Protein AF-X1MHI1-F1 (afdb_monomer)

Mean predicted aligned error: 8.15 Å

Structure (mmCIF, N/CA/C/O backbone):
data_AF-X1MHI1-F1
#
_entry.id   AF-X1MHI1-F1
#
loop_
_atom_site.group_PDB
_atom_site.id
_atom_site.type_symbol
_atom_site.label_atom_id
_atom_site.label_alt_id
_atom_site.label_comp_id
_atom_site.label_asym_id
_atom_site.label_entity_id
_atom_site.label_seq_id
_atom_site.pdbx_PDB_ins_code
_atom_site.Cartn_x
_atom_site.Cartn_y
_atom_site.Cartn_z
_atom_site.occupancy
_atom_site.B_iso_or_equiv
_atom_site.auth_seq_id
_atom_site.auth_comp_id
_atom_site.auth_asym_id
_atom_site.auth_atom_id
_atom_site.pdbx_PDB_model_num
ATOM 1 N N . ASP A 1 1 ? 3.568 0.512 -19.939 1.00 51.25 1 ASP A N 1
ATOM 2 C CA . ASP A 1 1 ? 4.845 0.807 -20.635 1.00 51.25 1 ASP A CA 1
ATOM 3 C C . ASP A 1 1 ? 4.535 1.049 -22.105 1.00 51.25 1 ASP A C 1
ATOM 5 O O . ASP A 1 1 ? 3.943 0.179 -22.739 1.00 51.25 1 ASP A O 1
ATOM 9 N N . ILE A 1 2 ? 4.818 2.247 -22.617 1.00 48.84 2 ILE A N 1
ATOM 10 C CA . ILE A 1 2 ? 4.558 2.609 -24.019 1.00 48.84 2 ILE A CA 1
ATOM 11 C C . ILE A 1 2 ? 5.920 2.723 -24.709 1.00 48.84 2 ILE A C 1
ATOM 13 O O . ILE A 1 2 ? 6.574 3.759 -24.570 1.00 48.84 2 ILE A O 1
ATOM 17 N N . PRO A 1 3 ? 6.381 1.683 -25.426 1.00 55.00 3 PRO A N 1
ATOM 18 C CA . PRO A 1 3 ? 7.653 1.746 -26.124 1.00 55.00 3 PRO A CA 1
ATOM 19 C C . PRO A 1 3 ? 7.524 2.700 -27.311 1.00 55.00 3 PRO A C 1
ATOM 21 O O . PRO A 1 3 ? 6.814 2.419 -28.276 1.00 55.00 3 PRO A O 1
ATOM 24 N N . LEU A 1 4 ? 8.226 3.830 -27.253 1.00 58.94 4 LEU A N 1
ATOM 25 C CA . LEU A 1 4 ? 8.380 4.703 -28.413 1.00 58.94 4 LEU A CA 1
ATOM 26 C C . LEU A 1 4 ? 9.678 4.331 -29.112 1.00 58.94 4 LEU A C 1
ATOM 28 O O . LEU A 1 4 ? 10.741 4.464 -28.503 1.00 58.94 4 LEU A O 1
ATOM 32 N N . PHE A 1 5 ? 9.595 3.890 -30.369 1.00 64.38 5 PHE A N 1
ATOM 33 C CA . PHE A 1 5 ? 10.775 3.577 -31.162 1.00 64.38 5 PHE A CA 1
ATOM 34 C C . PHE A 1 5 ? 10.798 4.263 -32.524 1.00 64.38 5 PHE A C 1
ATOM 36 O O . PHE A 1 5 ? 9.762 4.509 -33.137 1.00 64.38 5 PHE A O 1
ATOM 43 N N . VAL A 1 6 ? 12.007 4.567 -32.996 1.00 61.59 6 VAL A N 1
ATOM 44 C CA . VAL A 1 6 ? 12.263 5.119 -34.333 1.00 61.59 6 VAL A CA 1
ATOM 45 C C . VAL A 1 6 ? 13.265 4.218 -35.046 1.00 61.59 6 VAL A C 1
ATOM 47 O O . VAL A 1 6 ? 14.303 3.872 -34.477 1.00 61.59 6 VAL A O 1
ATOM 50 N N . THR A 1 7 ? 12.951 3.847 -36.290 1.00 59.72 7 THR A N 1
ATOM 51 C CA . THR A 1 7 ? 13.825 3.064 -37.171 1.00 59.72 7 THR A CA 1
ATOM 52 C C . THR A 1 7 ? 13.998 3.782 -38.512 1.00 59.72 7 THR A C 1
ATOM 54 O O . THR A 1 7 ? 13.043 4.326 -39.061 1.00 59.72 7 THR A O 1
ATOM 57 N N . THR A 1 8 ? 15.230 3.845 -39.008 1.00 64.19 8 THR A N 1
ATOM 58 C CA . THR A 1 8 ? 15.628 4.402 -40.311 1.00 64.19 8 THR A CA 1
ATOM 59 C C . THR A 1 8 ? 16.837 3.618 -40.832 1.00 64.19 8 THR A C 1
ATOM 61 O O . THR A 1 8 ? 17.511 2.949 -40.048 1.00 64.19 8 THR A O 1
ATOM 64 N N . ASP A 1 9 ? 17.201 3.769 -42.109 1.00 62.16 9 ASP A N 1
ATOM 65 C CA . ASP A 1 9 ? 18.363 3.079 -42.711 1.00 62.16 9 ASP A CA 1
ATOM 66 C C . ASP A 1 9 ? 19.686 3.297 -41.950 1.00 62.16 9 ASP A C 1
ATOM 68 O O . ASP A 1 9 ? 20.602 2.479 -42.021 1.00 62.16 9 ASP A O 1
ATOM 72 N N . LYS A 1 10 ? 19.793 4.400 -41.195 1.00 64.06 10 LYS A N 1
ATOM 73 C CA . LYS A 1 10 ? 20.991 4.785 -40.427 1.00 64.06 10 LYS A CA 1
ATOM 74 C C . LYS A 1 10 ? 20.817 4.666 -38.911 1.00 64.06 10 LYS A C 1
ATOM 76 O O . LYS A 1 10 ? 21.787 4.815 -38.177 1.00 64.06 10 LYS A O 1
ATOM 81 N N . VAL A 1 11 ? 19.600 4.416 -38.432 1.00 66.06 11 VAL A N 1
ATOM 82 C CA . VAL A 1 11 ? 19.262 4.275 -37.008 1.00 66.06 11 VAL A CA 1
ATOM 83 C C . VAL A 1 11 ? 18.360 3.061 -36.883 1.00 66.06 11 VAL A C 1
ATOM 85 O O . VAL A 1 11 ? 17.164 3.152 -37.133 1.00 66.06 11 VAL A O 1
ATOM 88 N N . ARG A 1 12 ? 18.932 1.909 -36.533 1.00 70.44 12 ARG A N 1
ATOM 89 C CA . ARG A 1 12 ? 18.208 0.632 -36.575 1.00 70.44 12 ARG A CA 1
ATOM 90 C C . ARG A 1 12 ? 17.189 0.509 -35.440 1.00 70.44 12 ARG A C 1
ATOM 92 O O . ARG A 1 12 ? 16.075 0.053 -35.688 1.00 70.44 12 ARG A O 1
ATOM 99 N N . TYR A 1 13 ? 17.540 0.941 -34.225 1.00 71.31 13 TYR A N 1
ATOM 100 C CA . TYR A 1 13 ? 16.637 0.916 -33.070 1.00 71.31 13 TYR A CA 1
ATOM 101 C C . TYR A 1 13 ? 16.975 1.999 -32.044 1.00 71.31 13 TYR A C 1
ATOM 103 O O . TYR A 1 13 ? 18.032 1.968 -31.418 1.00 71.31 13 TYR A O 1
ATOM 111 N N . VAL A 1 14 ? 16.050 2.913 -31.780 1.00 76.81 14 VAL A N 1
ATOM 112 C CA . VAL A 1 14 ? 16.108 3.806 -30.614 1.00 76.81 14 VAL A CA 1
ATOM 113 C C . VAL A 1 14 ? 14.794 3.665 -29.889 1.00 76.81 14 VAL A C 1
ATOM 115 O O . VAL A 1 14 ? 13.767 3.830 -30.530 1.00 76.81 14 VAL A O 1
ATOM 118 N N . GLY A 1 15 ? 14.833 3.359 -28.594 1.00 79.31 15 GLY A N 1
ATOM 119 C CA . GLY A 1 15 ? 13.645 3.123 -27.785 1.00 79.31 15 GLY A CA 1
ATOM 120 C C . GLY A 1 15 ? 13.716 3.824 -26.435 1.00 79.31 15 GLY A C 1
ATOM 121 O O . GLY A 1 15 ? 14.791 3.886 -25.828 1.00 79.31 15 GLY A O 1
ATOM 122 N N . ILE A 1 16 ? 12.567 4.293 -25.953 1.00 83.75 16 ILE A N 1
ATOM 123 C CA . ILE A 1 16 ? 12.359 4.751 -24.576 1.00 83.75 16 ILE A CA 1
ATOM 124 C C . ILE A 1 16 ? 11.300 3.852 -23.923 1.00 83.75 16 ILE A C 1
ATOM 126 O O . ILE A 1 16 ? 10.244 3.637 -24.512 1.00 83.75 16 ILE A O 1
ATOM 130 N N . ALA A 1 17 ? 11.589 3.358 -22.717 1.00 83.25 17 ALA A N 1
ATOM 131 C CA . ALA A 1 17 ? 10.639 2.671 -21.840 1.00 83.25 17 ALA A CA 1
ATOM 132 C C .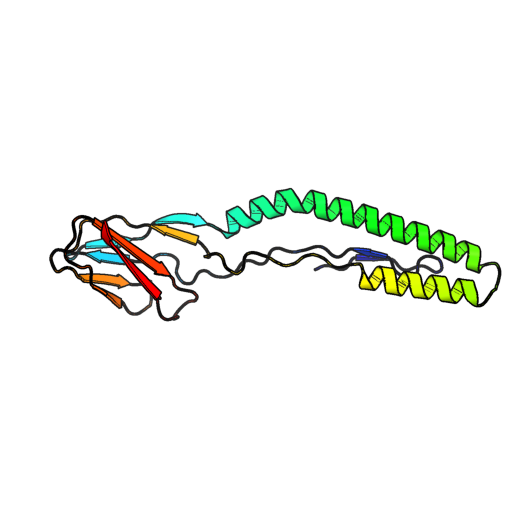 ALA A 1 17 ? 10.351 3.571 -20.634 1.00 83.25 17 ALA A C 1
ATOM 134 O O . ALA A 1 17 ? 11.287 4.126 -20.046 1.00 83.25 17 ALA A O 1
ATOM 135 N N . LEU A 1 18 ? 9.076 3.745 -20.286 1.00 88.12 18 LEU A N 1
ATOM 136 C CA . LEU A 1 18 ? 8.643 4.633 -19.207 1.00 88.12 18 LEU A CA 1
ATOM 137 C C . LEU A 1 18 ? 7.734 3.879 -18.234 1.00 88.12 18 LEU A C 1
ATOM 139 O O . LEU A 1 18 ? 6.809 3.182 -18.662 1.00 88.12 18 LEU A O 1
ATOM 143 N N . PRO A 1 19 ? 7.945 4.050 -16.917 1.00 87.69 19 PRO A N 1
ATOM 144 C CA . PRO A 1 19 ? 7.089 3.422 -15.929 1.00 87.69 19 PRO A CA 1
ATOM 145 C C . PRO A 1 19 ? 5.698 4.060 -15.941 1.00 87.69 19 PRO A C 1
ATOM 147 O O . PRO A 1 19 ? 5.527 5.229 -16.290 1.00 87.69 19 PRO A O 1
ATOM 150 N N . GLU A 1 20 ? 4.710 3.289 -15.505 1.00 86.50 20 GLU A N 1
ATOM 151 C CA . GLU A 1 20 ? 3.317 3.708 -15.399 1.00 86.50 20 GLU A CA 1
ATOM 152 C C . GLU A 1 20 ? 2.775 3.305 -14.027 1.00 86.50 20 GLU A C 1
ATOM 154 O O . GLU A 1 20 ? 3.036 2.197 -13.552 1.00 86.50 20 GLU A O 1
ATOM 159 N N . LEU A 1 21 ? 2.034 4.207 -13.380 1.00 87.06 21 LEU A N 1
ATOM 160 C CA . LEU A 1 21 ? 1.388 3.910 -12.106 1.00 87.06 21 LEU A CA 1
ATOM 161 C C . LEU A 1 21 ? 0.135 3.071 -12.329 1.00 87.06 21 LEU A C 1
ATOM 163 O O . LEU A 1 21 ? -0.785 3.497 -13.022 1.00 87.06 21 LEU A O 1
ATOM 167 N N . GLN A 1 22 ? 0.077 1.922 -11.661 1.00 86.75 22 GLN A N 1
ATOM 168 C CA . GLN A 1 22 ? -1.122 1.098 -11.583 1.00 86.75 22 GLN A CA 1
ATOM 169 C C . GLN A 1 22 ? -1.620 1.062 -10.143 1.00 86.75 22 GLN A C 1
ATOM 171 O O . GLN A 1 22 ? -0.899 0.655 -9.229 1.00 86.75 22 GLN A O 1
ATOM 176 N N . PHE A 1 23 ? -2.856 1.511 -9.948 1.00 87.06 23 PHE A N 1
ATOM 177 C CA . PHE A 1 23 ? -3.519 1.463 -8.653 1.00 87.06 23 PHE A CA 1
ATOM 178 C C . PHE A 1 23 ? -4.210 0.118 -8.455 1.00 87.06 23 PHE A C 1
ATOM 180 O O . PHE A 1 23 ? -4.585 -0.559 -9.411 1.00 87.06 23 PHE A O 1
ATOM 187 N N . ARG A 1 24 ? -4.376 -0.261 -7.191 1.00 85.50 24 ARG A N 1
ATOM 188 C CA . ARG A 1 24 ? -5.041 -1.502 -6.789 1.00 85.50 24 ARG A CA 1
ATOM 189 C C . ARG A 1 24 ? -6.270 -1.189 -5.956 1.00 85.50 24 ARG A C 1
ATOM 191 O O . ARG A 1 24 ? -6.317 -0.167 -5.271 1.00 85.50 24 ARG A O 1
ATOM 198 N N . ASP A 1 25 ? -7.215 -2.111 -5.944 1.00 87.94 25 ASP A N 1
ATOM 199 C CA . ASP A 1 25 ? -8.410 -1.958 -5.130 1.00 87.94 25 ASP A CA 1
ATOM 200 C C . ASP A 1 25 ? -8.097 -2.068 -3.634 1.00 87.94 25 ASP A C 1
ATOM 202 O O . ASP A 1 25 ? -7.202 -2.799 -3.193 1.00 87.94 25 ASP A O 1
ATOM 206 N N . ARG A 1 26 ? -8.857 -1.323 -2.829 1.00 90.25 26 ARG A N 1
ATOM 207 C CA . ARG A 1 26 ? -8.872 -1.503 -1.374 1.00 90.25 26 ARG A CA 1
ATOM 208 C C . ARG A 1 26 ? -9.732 -2.702 -1.003 1.00 90.25 26 ARG A C 1
ATOM 210 O O . ARG A 1 26 ? -10.770 -2.925 -1.617 1.00 90.25 26 ARG A O 1
ATOM 217 N N . ALA A 1 27 ? -9.335 -3.421 0.048 1.00 92.69 27 ALA A N 1
ATOM 218 C CA . ALA A 1 27 ? -10.113 -4.547 0.561 1.00 92.69 27 ALA A CA 1
ATOM 219 C C . ALA A 1 27 ? -11.522 -4.108 0.996 1.00 92.69 27 ALA A C 1
ATOM 221 O O . ALA A 1 27 ? -12.507 -4.712 0.585 1.00 92.69 27 ALA A O 1
ATOM 222 N N . TYR A 1 28 ? -11.606 -3.020 1.770 1.00 94.56 28 TYR A N 1
ATOM 223 C CA . TYR A 1 28 ? -12.857 -2.406 2.218 1.00 94.56 28 TYR A CA 1
ATOM 224 C C . TYR A 1 28 ? -12.702 -0.886 2.337 1.00 94.56 28 TYR A C 1
ATOM 226 O O . TYR A 1 28 ? -11.602 -0.385 2.553 1.00 94.56 28 TYR A O 1
ATOM 234 N N . GLN A 1 29 ? -13.809 -0.146 2.206 1.00 94.19 29 GLN A N 1
ATOM 235 C CA . GLN A 1 29 ? -13.822 1.322 2.328 1.00 94.19 29 GLN A CA 1
ATOM 236 C C . GLN A 1 29 ? -13.563 1.796 3.761 1.00 94.19 29 GLN A C 1
ATOM 238 O O . GLN A 1 29 ? -12.888 2.799 3.964 1.00 94.19 29 GLN A O 1
ATOM 243 N N . TYR A 1 30 ? -14.100 1.069 4.734 1.00 96.62 30 TYR A N 1
ATOM 244 C CA . TYR A 1 30 ? -13.939 1.303 6.163 1.00 96.62 30 TYR A CA 1
ATOM 245 C C . TYR A 1 30 ? -14.186 -0.002 6.916 1.00 96.62 30 TYR A C 1
ATOM 247 O O . TYR A 1 30 ? -14.702 -0.960 6.342 1.00 96.62 30 TYR A O 1
ATOM 255 N N . LEU A 1 31 ? -13.847 -0.026 8.199 1.00 97.50 31 LEU A N 1
ATOM 256 C CA . LEU A 1 31 ? -14.260 -1.046 9.155 1.00 97.50 31 LEU A CA 1
ATOM 257 C C . LEU A 1 31 ? -15.177 -0.409 10.199 1.00 97.50 31 LEU A C 1
ATOM 259 O O . LEU A 1 31 ? -15.073 0.785 10.491 1.00 97.50 31 LEU A O 1
ATOM 263 N N . VAL A 1 32 ? -16.078 -1.207 10.761 1.00 98.06 32 VAL A N 1
ATOM 264 C CA . VAL A 1 32 ? -16.926 -0.811 11.887 1.00 98.06 32 VAL A CA 1
ATOM 265 C C . VAL A 1 32 ? -16.504 -1.609 13.110 1.00 98.06 32 VAL A C 1
ATOM 267 O O . VAL A 1 32 ? -16.560 -2.836 13.102 1.00 98.06 32 VAL A O 1
ATOM 270 N N . ALA A 1 33 ? -16.075 -0.908 14.152 1.00 97.75 33 ALA A N 1
A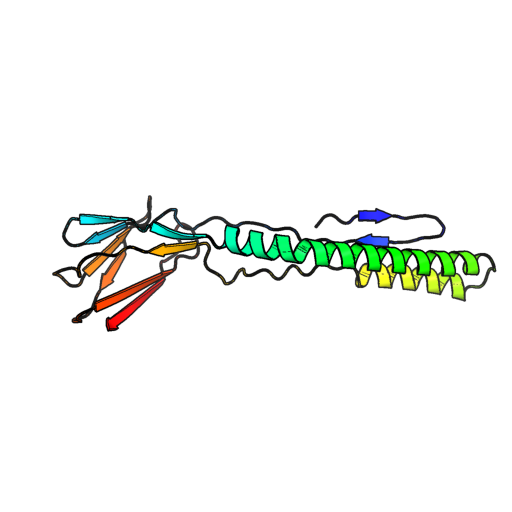TOM 271 C CA . ALA A 1 33 ? -15.845 -1.460 15.476 1.00 97.75 33 ALA A CA 1
ATOM 272 C C . ALA A 1 33 ? -17.117 -1.296 16.315 1.00 97.75 33 ALA A C 1
ATOM 274 O O . ALA A 1 33 ? -17.513 -0.173 16.618 1.00 97.75 33 ALA A O 1
ATOM 275 N N . GLU A 1 34 ? -17.745 -2.403 16.690 1.00 96.94 34 GLU A N 1
ATOM 276 C CA . GLU A 1 34 ? -18.886 -2.431 17.602 1.00 96.94 34 GLU A CA 1
ATOM 277 C C . GLU A 1 34 ? -18.367 -2.610 19.037 1.00 96.94 34 GLU A C 1
ATOM 279 O O . GLU A 1 34 ? -17.700 -3.600 19.360 1.00 96.94 34 GLU A O 1
ATOM 284 N N . VAL A 1 35 ? -18.650 -1.631 19.898 1.00 96.31 35 VAL A N 1
ATOM 285 C CA . VAL A 1 35 ? -18.195 -1.581 21.292 1.00 96.31 35 VAL A CA 1
ATOM 286 C C . VAL A 1 35 ? -19.355 -1.201 22.198 1.00 96.31 35 VAL A C 1
ATOM 288 O O . VAL A 1 35 ? -19.914 -0.113 22.072 1.00 96.31 35 VAL A O 1
ATOM 291 N N . ASP A 1 36 ? -19.710 -2.094 23.126 1.00 94.62 36 ASP A N 1
ATOM 292 C CA . ASP A 1 36 ? -20.791 -1.900 24.103 1.00 94.62 36 ASP A CA 1
ATOM 293 C C . ASP A 1 36 ? -22.109 -1.390 23.466 1.00 94.62 36 ASP A C 1
ATOM 295 O O . ASP A 1 36 ? -22.783 -0.510 24.009 1.00 94.62 36 ASP A O 1
ATOM 299 N N . GLY A 1 37 ? -22.463 -1.919 22.287 1.00 93.31 37 GLY A N 1
ATOM 300 C CA . GLY A 1 37 ? -23.670 -1.546 21.537 1.00 93.31 37 GLY A CA 1
ATOM 301 C C . GLY A 1 37 ? -23.569 -0.236 20.745 1.00 93.31 37 GLY A C 1
ATOM 302 O O . GLY A 1 37 ? -24.595 0.300 20.328 1.00 93.31 37 GLY A O 1
ATOM 303 N N . LYS A 1 38 ? -22.360 0.308 20.558 1.00 96.75 38 LYS A N 1
ATOM 304 C CA . LYS A 1 38 ? -22.098 1.498 19.738 1.00 96.75 38 LYS A CA 1
ATOM 305 C C . LYS A 1 38 ? -21.132 1.189 18.603 1.00 96.75 38 LYS A C 1
ATOM 307 O O . LYS A 1 38 ? -20.104 0.553 18.819 1.00 96.75 38 LYS A O 1
ATOM 312 N N . ASP A 1 39 ? -21.423 1.749 17.435 1.00 97.19 39 ASP A N 1
ATOM 313 C CA . ASP A 1 39 ? -20.604 1.584 16.238 1.00 97.19 39 ASP A CA 1
ATOM 314 C C . ASP A 1 39 ? -19.612 2.735 16.062 1.00 97.19 39 ASP A C 1
ATOM 316 O O . ASP A 1 39 ? -19.976 3.914 16.059 1.00 97.19 39 ASP A O 1
ATOM 320 N N . TYR A 1 40 ? -18.354 2.376 15.832 1.00 97.81 40 TYR A N 1
ATOM 321 C CA . TYR A 1 40 ? -17.257 3.288 15.544 1.00 97.81 40 TYR A CA 1
ATOM 322 C C . TYR A 1 40 ? -16.681 2.966 14.168 1.00 97.81 40 TYR A C 1
ATOM 324 O O . TYR A 1 40 ? -16.058 1.925 13.962 1.00 97.81 40 TYR A O 1
ATOM 332 N N . LYS A 1 41 ? -16.885 3.868 13.206 1.00 97.88 41 LYS A N 1
ATOM 333 C CA . LYS A 1 41 ? -16.328 3.733 11.855 1.00 97.88 41 LYS A CA 1
ATOM 334 C C . LYS A 1 41 ? -14.869 4.169 11.832 1.00 97.88 41 LYS A C 1
ATOM 336 O O . LYS A 1 41 ? -14.520 5.182 12.437 1.00 97.88 41 LYS A O 1
ATOM 341 N N . THR A 1 42 ? -14.031 3.430 11.110 1.00 98.06 42 THR A N 1
ATOM 342 C CA . THR A 1 42 ? -12.669 3.879 10.817 1.00 98.06 42 THR A CA 1
ATOM 343 C C . THR A 1 42 ? -12.688 5.073 9.871 1.00 98.06 42 THR A C 1
ATOM 345 O O . THR A 1 42 ? -13.480 5.141 8.931 1.00 98.06 42 THR A O 1
ATOM 348 N N . CYS A 1 43 ? -11.786 6.014 10.123 1.00 97.31 43 CYS A N 1
ATOM 349 C CA . CYS A 1 43 ? -11.566 7.195 9.304 1.00 97.31 43 CYS A CA 1
ATOM 350 C C . CYS A 1 43 ? -10.216 7.088 8.599 1.00 97.31 43 CYS A C 1
ATOM 352 O O . CYS A 1 43 ? -9.230 6.650 9.197 1.00 97.31 43 CYS A O 1
ATOM 354 N N . LEU A 1 44 ? -10.167 7.522 7.340 1.00 96.69 44 LEU A N 1
ATOM 355 C CA . LEU A 1 44 ? -8.941 7.575 6.552 1.00 96.69 44 LEU A CA 1
ATOM 356 C C . LEU A 1 44 ? -7.935 8.545 7.186 1.00 96.69 44 LEU A C 1
ATOM 358 O O . LEU A 1 44 ? -8.247 9.712 7.406 1.00 96.69 44 LEU A O 1
ATOM 362 N N . VAL A 1 45 ? -6.721 8.059 7.430 1.00 96.31 45 VAL A N 1
ATOM 363 C CA . VAL A 1 45 ? -5.579 8.864 7.886 1.00 96.31 45 VAL A CA 1
ATOM 364 C C . VAL A 1 45 ? -4.649 9.170 6.720 1.00 96.31 45 VAL A C 1
ATOM 366 O O . VAL A 1 45 ? -4.207 10.303 6.561 1.00 96.31 45 VAL A O 1
ATOM 369 N N . SER A 1 46 ? -4.358 8.164 5.893 1.00 95.00 46 SER A N 1
ATOM 370 C CA . SER A 1 46 ? -3.460 8.305 4.747 1.00 95.00 46 SER A CA 1
ATOM 371 C C . SER A 1 46 ? -3.860 7.365 3.615 1.00 95.00 46 SER A C 1
ATOM 373 O O . SER A 1 46 ? -4.136 6.192 3.857 1.00 95.00 46 SER A O 1
ATOM 375 N N . ASP A 1 47 ? -3.872 7.879 2.385 1.00 93.62 47 ASP A N 1
ATOM 376 C CA . ASP A 1 47 ? -4.077 7.102 1.159 1.00 93.62 47 ASP A CA 1
ATOM 377 C C . ASP A 1 47 ? -2.730 6.905 0.462 1.00 93.62 47 ASP A C 1
ATOM 379 O O . ASP A 1 47 ? -2.129 7.869 -0.026 1.00 93.62 47 ASP A O 1
ATOM 383 N N . MET A 1 48 ? -2.249 5.661 0.415 1.00 92.00 48 MET A N 1
ATOM 384 C CA . MET A 1 48 ? -0.925 5.382 -0.134 1.00 92.00 48 MET A CA 1
ATOM 385 C C . MET A 1 48 ? -0.863 5.568 -1.643 1.00 92.00 48 MET A C 1
ATOM 387 O O . MET A 1 48 ? 0.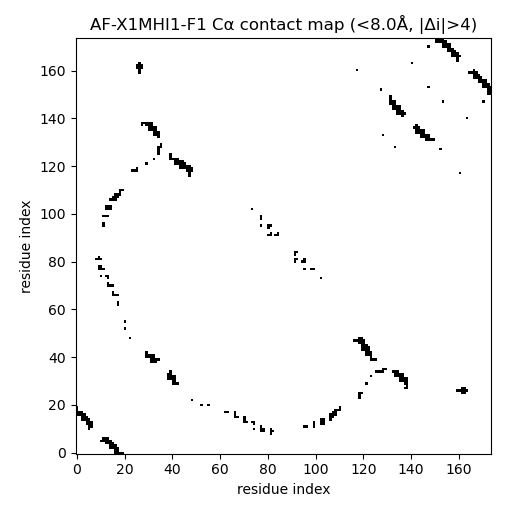212 5.882 -2.144 1.00 92.00 48 MET A O 1
ATOM 391 N N . ASP A 1 49 ? -1.986 5.493 -2.363 1.00 90.88 49 ASP A N 1
ATOM 392 C CA . ASP A 1 49 ? -1.986 5.807 -3.795 1.00 90.88 49 ASP A CA 1
ATOM 393 C C . ASP A 1 49 ? -1.636 7.274 -4.018 1.00 90.88 49 ASP A C 1
ATOM 395 O O . ASP A 1 49 ? -0.842 7.585 -4.899 1.00 90.88 49 ASP A O 1
ATOM 399 N N . ARG A 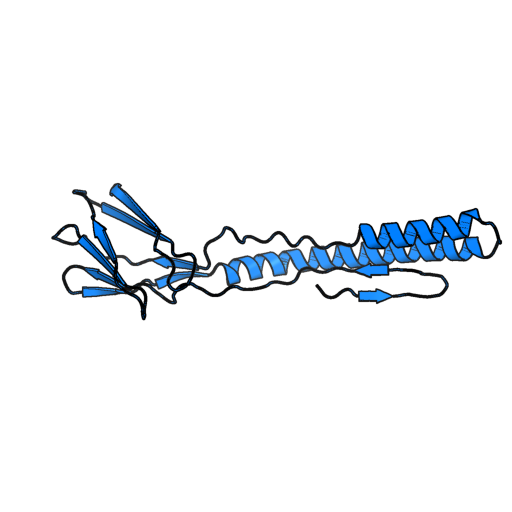1 50 ? -2.170 8.181 -3.189 1.00 91.31 50 ARG A N 1
ATOM 400 C CA . ARG A 1 50 ? -1.867 9.618 -3.278 1.00 91.31 50 ARG A CA 1
ATOM 401 C C . ARG A 1 50 ? -0.417 9.917 -2.920 1.00 91.31 50 ARG A C 1
ATOM 403 O O . ARG A 1 50 ? 0.223 10.734 -3.585 1.00 91.31 50 ARG A O 1
ATOM 410 N N . VAL A 1 51 ? 0.105 9.258 -1.884 1.00 92.19 51 VAL A N 1
ATOM 411 C CA . VAL A 1 51 ? 1.513 9.396 -1.481 1.00 92.19 51 VAL A CA 1
ATOM 412 C C . VAL A 1 51 ? 2.426 8.918 -2.610 1.00 92.19 51 VAL A C 1
ATOM 414 O O . VAL A 1 51 ? 3.285 9.670 -3.066 1.00 92.19 51 VAL A O 1
ATOM 417 N N . ILE A 1 52 ? 2.189 7.709 -3.124 1.00 90.38 52 ILE A N 1
ATOM 418 C CA . ILE A 1 52 ? 2.984 7.115 -4.203 1.00 90.38 52 ILE A CA 1
ATOM 419 C C . ILE A 1 52 ? 2.863 7.937 -5.487 1.00 90.38 52 ILE A C 1
ATOM 421 O O . ILE A 1 52 ? 3.869 8.184 -6.143 1.00 90.38 52 ILE A O 1
ATOM 425 N N . GLN A 1 53 ? 1.666 8.412 -5.835 1.00 91.38 53 GLN A N 1
ATOM 426 C CA . GLN A 1 53 ? 1.458 9.267 -7.003 1.00 91.38 53 GLN A CA 1
ATOM 427 C C . GLN A 1 53 ? 2.262 10.565 -6.906 1.00 91.38 53 GLN A C 1
ATOM 429 O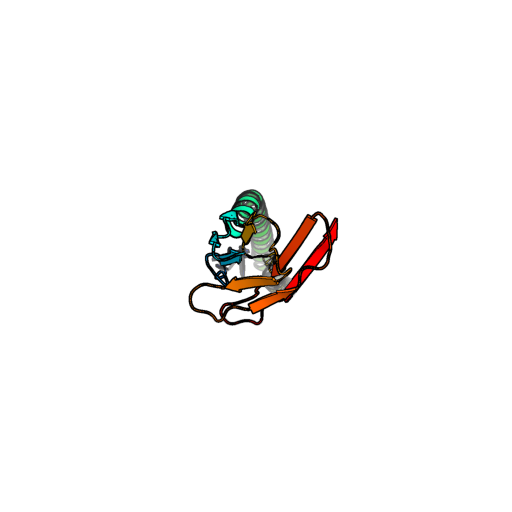 O . GLN A 1 53 ? 2.832 11.017 -7.902 1.00 91.38 53 GLN A O 1
ATOM 434 N N . THR A 1 54 ? 2.326 11.156 -5.714 1.00 92.56 54 THR A N 1
ATOM 435 C CA . THR A 1 54 ? 3.094 12.379 -5.466 1.00 92.56 54 THR A CA 1
ATOM 436 C C . THR A 1 54 ? 4.590 12.137 -5.648 1.00 92.56 54 THR A C 1
ATOM 438 O O . THR A 1 54 ? 5.238 12.898 -6.364 1.00 92.56 54 THR A O 1
ATOM 441 N N . GLU A 1 55 ? 5.133 11.070 -5.059 1.00 90.31 55 GLU A N 1
ATOM 442 C CA . GLU A 1 55 ? 6.552 10.718 -5.204 1.00 90.31 55 GLU A CA 1
ATOM 443 C C . GLU A 1 55 ? 6.900 10.339 -6.647 1.00 90.31 55 GLU A C 1
ATOM 445 O O . GLU A 1 55 ? 7.820 10.904 -7.237 1.00 90.31 55 GLU A O 1
ATOM 450 N N . PHE A 1 56 ? 6.083 9.501 -7.285 1.00 90.44 56 PHE A N 1
ATOM 451 C CA . PHE A 1 56 ? 6.258 9.143 -8.689 1.00 90.44 56 PHE A CA 1
ATOM 452 C C . PHE A 1 56 ? 6.253 10.370 -9.602 1.00 90.44 56 PHE A C 1
ATOM 454 O O . PHE A 1 56 ? 7.092 10.477 -10.486 1.00 90.44 56 PHE A O 1
ATOM 461 N N . SER A 1 57 ? 5.347 11.328 -9.385 1.00 91.12 57 SER A N 1
ATOM 462 C CA . SER A 1 57 ? 5.271 12.542 -10.211 1.00 91.12 57 SER A CA 1
ATOM 463 C C . SER A 1 57 ? 6.520 13.420 -10.084 1.00 91.12 57 SER A C 1
ATOM 465 O O . SER A 1 57 ? 6.916 14.072 -11.055 1.00 91.12 57 SER A O 1
ATOM 467 N N . LYS A 1 58 ? 7.153 13.442 -8.903 1.00 91.38 58 LYS A N 1
ATOM 468 C CA . LYS A 1 58 ? 8.435 14.128 -8.689 1.00 91.38 58 LYS A CA 1
ATOM 469 C C . LYS A 1 58 ? 9.555 13.424 -9.457 1.00 91.38 58 LYS A C 1
ATOM 471 O O . LYS A 1 58 ? 10.282 14.079 -10.205 1.00 91.38 58 LYS A O 1
ATOM 476 N N . ASP A 1 59 ? 9.636 12.102 -9.343 1.00 90.00 59 ASP A N 1
ATOM 477 C CA . ASP A 1 59 ? 10.708 11.304 -9.945 1.00 90.00 59 ASP A CA 1
ATOM 478 C C . ASP A 1 59 ? 10.571 11.148 -11.464 1.00 90.00 59 ASP A C 1
ATOM 480 O O . ASP A 1 59 ? 11.575 11.114 -12.187 1.00 90.00 59 ASP A O 1
ATOM 484 N N . PHE A 1 60 ? 9.339 11.112 -11.976 1.00 90.69 60 PHE A N 1
ATOM 485 C CA . PHE A 1 60 ? 9.036 10.862 -13.383 1.00 90.69 60 PHE A CA 1
ATOM 486 C C . PHE A 1 60 ? 9.719 11.865 -14.313 1.00 90.69 60 PHE A C 1
ATOM 488 O O . PHE A 1 60 ? 10.232 11.480 -15.360 1.00 90.69 60 PHE A O 1
ATOM 495 N N . LYS A 1 61 ? 9.823 13.141 -13.915 1.00 90.75 61 LYS A N 1
ATOM 496 C CA . LYS A 1 61 ? 10.542 14.160 -14.702 1.00 90.75 61 LYS A CA 1
ATOM 497 C C . LYS A 1 61 ? 12.010 13.789 -14.905 1.00 90.75 61 LYS A C 1
ATOM 499 O O . LYS A 1 61 ? 12.538 13.922 -16.011 1.00 90.75 61 LYS A O 1
ATOM 504 N N . GLY A 1 62 ? 12.662 13.296 -13.853 1.00 91.62 62 GLY A N 1
ATOM 505 C CA . GLY A 1 62 ? 14.044 12.830 -13.916 1.00 91.62 62 GLY A CA 1
ATOM 506 C C . GLY A 1 62 ? 14.182 11.562 -14.758 1.00 91.62 62 GLY A C 1
ATOM 507 O O . GLY A 1 62 ? 15.108 11.463 -15.562 1.00 91.62 62 GLY A O 1
ATOM 508 N N . ILE A 1 63 ? 13.245 10.620 -14.617 1.00 90.69 63 ILE A N 1
ATOM 509 C CA . ILE A 1 63 ? 13.199 9.380 -15.409 1.00 90.69 63 ILE A CA 1
ATOM 510 C C . ILE A 1 63 ? 13.056 9.702 -16.900 1.00 90.69 63 ILE A C 1
ATOM 512 O O . ILE A 1 63 ? 13.878 9.258 -17.700 1.00 90.69 63 ILE A O 1
ATOM 516 N N . LEU A 1 64 ? 12.080 10.538 -17.261 1.00 90.88 64 LEU A N 1
ATOM 517 C CA . LEU A 1 64 ? 11.830 10.974 -18.632 1.00 90.88 64 LEU A CA 1
ATOM 518 C C . LEU A 1 64 ? 13.047 11.684 -19.230 1.00 90.88 64 LEU A C 1
ATOM 520 O O . LEU A 1 64 ? 13.476 11.356 -20.334 1.00 90.88 64 LEU A O 1
ATOM 524 N N . THR A 1 65 ? 13.644 12.618 -18.487 1.00 91.12 65 THR A N 1
ATOM 525 C CA . THR A 1 65 ? 14.828 13.360 -18.945 1.00 91.12 65 THR A CA 1
ATOM 526 C C . THR A 1 65 ? 15.996 12.419 -19.230 1.00 91.12 65 THR A C 1
ATOM 528 O O . THR A 1 65 ? 16.598 12.484 -20.303 1.00 91.12 65 THR A O 1
ATOM 531 N N . ARG A 1 66 ? 16.296 11.493 -18.308 1.00 89.75 66 ARG A N 1
ATOM 532 C CA . ARG A 1 66 ? 17.351 10.489 -18.513 1.00 89.75 66 ARG A CA 1
ATOM 533 C C . ARG A 1 66 ? 17.058 9.600 -19.716 1.00 89.75 66 ARG A C 1
ATOM 535 O O . ARG A 1 66 ? 17.974 9.309 -20.482 1.00 89.75 66 ARG A O 1
ATOM 542 N N . ALA A 1 67 ? 15.802 9.201 -19.900 1.00 89.69 67 ALA A N 1
ATOM 543 C CA . ALA A 1 67 ? 15.401 8.366 -21.019 1.00 89.69 67 ALA A CA 1
ATOM 544 C C . ALA A 1 67 ? 15.579 9.083 -22.368 1.00 89.69 67 ALA A C 1
ATOM 546 O O . ALA A 1 67 ? 16.167 8.507 -23.280 1.00 89.69 67 ALA A O 1
ATOM 547 N N . ILE A 1 68 ? 15.171 10.353 -22.475 1.00 89.75 68 ILE A N 1
ATOM 548 C CA . ILE A 1 68 ? 15.362 11.170 -23.685 1.00 89.75 68 ILE A CA 1
ATOM 549 C C . ILE A 1 68 ? 16.852 11.352 -23.997 1.00 89.75 68 ILE A C 1
ATOM 551 O O . ILE A 1 68 ? 17.269 11.140 -25.137 1.00 89.75 68 ILE A O 1
ATOM 555 N N . ILE A 1 69 ? 17.667 11.706 -22.996 1.00 91.12 69 ILE A N 1
ATOM 556 C CA . ILE A 1 69 ? 19.118 11.888 -23.169 1.00 91.12 69 ILE A CA 1
ATOM 557 C C . ILE A 1 69 ? 19.773 10.574 -23.616 1.00 91.12 69 ILE A C 1
ATOM 559 O O . ILE A 1 69 ? 20.534 10.565 -24.582 1.00 91.12 69 ILE A O 1
ATOM 563 N N . SER A 1 70 ? 19.445 9.457 -22.959 1.00 89.00 70 SER A N 1
ATOM 564 C CA . SER A 1 70 ? 19.973 8.130 -23.299 1.00 89.00 70 SER A CA 1
ATOM 565 C C . SER A 1 70 ? 19.584 7.707 -24.717 1.00 89.00 70 SER A C 1
ATOM 567 O O . SER A 1 70 ? 20.442 7.287 -25.494 1.00 89.00 70 SER A O 1
ATOM 569 N N . ALA A 1 71 ? 18.311 7.870 -25.085 1.00 87.44 71 ALA A N 1
ATOM 570 C CA . ALA A 1 71 ? 17.812 7.549 -26.416 1.00 87.44 71 ALA A CA 1
ATOM 571 C C . ALA A 1 71 ? 18.491 8.400 -27.496 1.00 87.44 71 ALA A C 1
ATOM 573 O O . ALA A 1 71 ? 18.945 7.863 -28.504 1.00 87.44 71 ALA A O 1
ATOM 574 N N . THR A 1 72 ? 18.641 9.704 -27.254 1.00 88.25 72 THR A N 1
ATOM 575 C CA . THR A 1 72 ? 19.332 10.624 -28.170 1.00 88.25 72 THR A CA 1
ATOM 576 C C . THR A 1 72 ? 20.801 10.238 -28.346 1.00 88.25 72 THR A C 1
ATOM 578 O O . THR A 1 72 ? 21.287 10.154 -29.472 1.00 88.25 72 THR A O 1
ATOM 581 N N . ALA A 1 73 ? 21.508 9.927 -27.257 1.00 88.19 73 ALA A N 1
ATOM 582 C CA . ALA A 1 73 ? 22.901 9.489 -27.315 1.00 88.19 73 ALA A CA 1
ATOM 583 C C . ALA A 1 73 ? 23.060 8.168 -28.095 1.00 88.19 73 ALA A C 1
ATOM 585 O O . ALA A 1 73 ? 23.922 8.066 -28.970 1.00 88.19 73 ALA A O 1
ATOM 586 N N . LYS A 1 74 ? 22.184 7.180 -27.845 1.00 86.75 74 LYS A N 1
ATOM 587 C CA . LYS A 1 74 ? 22.135 5.909 -28.594 1.00 86.75 74 LYS A CA 1
ATOM 588 C C . LYS A 1 74 ? 21.830 6.130 -30.081 1.00 86.75 74 LYS A C 1
ATOM 590 O O . LYS A 1 74 ? 22.402 5.437 -30.923 1.00 86.75 74 LYS A O 1
ATOM 595 N N . ALA A 1 75 ? 20.965 7.092 -30.409 1.00 84.56 75 ALA A N 1
ATOM 596 C CA . ALA A 1 75 ? 20.627 7.455 -31.785 1.00 84.56 75 ALA A CA 1
ATOM 597 C C . ALA A 1 75 ? 21.829 8.048 -32.529 1.00 84.56 75 ALA A C 1
ATOM 599 O O . ALA A 1 75 ? 22.149 7.611 -33.633 1.00 84.56 75 ALA A O 1
ATOM 600 N N . ILE A 1 76 ? 22.527 9.005 -31.907 1.00 86.50 76 ILE A N 1
ATOM 601 C CA . ILE A 1 76 ? 23.727 9.636 -32.475 1.00 86.50 76 ILE A CA 1
ATOM 602 C C . ILE A 1 76 ? 24.828 8.592 -32.694 1.00 86.50 76 ILE A C 1
ATOM 604 O O . ILE A 1 76 ? 25.439 8.568 -33.762 1.00 86.50 76 ILE A O 1
ATOM 608 N N . ALA A 1 77 ? 25.045 7.696 -31.725 1.00 84.44 77 ALA A N 1
ATOM 609 C CA . ALA A 1 77 ? 26.026 6.620 -31.843 1.00 84.44 77 ALA A CA 1
ATOM 610 C C . ALA A 1 77 ? 25.715 5.680 -33.021 1.00 84.44 77 ALA A C 1
ATOM 612 O O . ALA A 1 77 ? 26.598 5.382 -33.824 1.00 84.44 77 ALA A O 1
ATOM 613 N N . GLN A 1 78 ? 24.454 5.262 -33.173 1.00 78.50 78 GLN A N 1
ATOM 614 C CA . GLN A 1 78 ? 24.031 4.441 -34.313 1.00 78.50 78 GLN A CA 1
ATOM 615 C C . GLN A 1 78 ? 24.181 5.172 -35.644 1.00 78.50 78 GLN A C 1
ATOM 617 O O . GLN A 1 78 ? 24.681 4.589 -36.600 1.00 78.50 78 GLN A O 1
ATOM 622 N N . TYR A 1 79 ? 23.812 6.451 -35.697 1.00 82.75 79 TYR A N 1
ATOM 623 C CA . TYR A 1 79 ? 23.941 7.255 -36.906 1.00 82.75 79 TYR A CA 1
ATOM 624 C C . TYR A 1 79 ? 25.404 7.423 -37.343 1.00 82.75 79 TYR A C 1
ATOM 626 O O . TYR A 1 79 ? 25.708 7.344 -38.535 1.00 82.75 79 TYR A O 1
ATOM 634 N N . ALA A 1 80 ? 26.322 7.628 -36.392 1.00 83.19 80 ALA A N 1
ATOM 635 C CA . ALA A 1 80 ? 27.754 7.709 -36.666 1.00 83.19 80 ALA A CA 1
ATOM 636 C C . ALA A 1 80 ? 28.302 6.384 -37.226 1.00 83.19 80 ALA A C 1
ATOM 638 O O . ALA A 1 80 ? 28.984 6.394 -38.252 1.00 83.19 80 ALA A O 1
ATOM 639 N N . LEU A 1 81 ? 27.931 5.250 -36.620 1.00 78.81 81 LEU A N 1
ATOM 640 C CA . LEU A 1 81 ? 28.297 3.915 -37.110 1.00 78.81 81 LEU A CA 1
ATOM 641 C C . LEU A 1 81 ? 27.706 3.629 -38.497 1.00 78.81 81 LEU A C 1
ATOM 643 O O . LEU A 1 81 ? 28.411 3.139 -39.374 1.00 78.81 81 LEU A O 1
ATOM 647 N N . GLY A 1 82 ? 26.445 4.006 -38.727 1.00 71.06 82 GLY A N 1
ATOM 648 C CA . GLY A 1 82 ? 25.762 3.856 -40.014 1.00 71.06 82 GLY A CA 1
ATOM 649 C C . GLY A 1 82 ? 26.372 4.706 -41.133 1.00 71.06 82 GLY A C 1
ATOM 650 O O . GLY A 1 82 ? 26.390 4.290 -42.288 1.00 71.06 82 GLY A O 1
ATOM 651 N N . LYS A 1 83 ? 26.930 5.885 -40.818 1.00 71.44 83 LYS A N 1
ATOM 652 C CA . LYS A 1 83 ? 27.718 6.658 -41.792 1.00 71.44 83 LYS A CA 1
ATOM 653 C C . LYS A 1 83 ? 29.021 5.950 -42.160 1.00 71.44 83 LYS A C 1
ATOM 655 O O . LYS A 1 83 ? 29.359 5.926 -43.341 1.00 71.44 83 LYS A O 1
ATOM 660 N N . GLN A 1 84 ? 29.717 5.370 -41.184 1.00 62.38 84 GLN A N 1
ATOM 661 C CA . GLN A 1 84 ? 30.962 4.626 -41.404 1.00 62.38 84 GLN A CA 1
ATOM 662 C C . GLN A 1 84 ? 30.741 3.335 -42.215 1.00 62.38 84 GLN A C 1
ATOM 664 O O . GLN A 1 84 ? 31.597 2.964 -43.011 1.00 62.38 84 GLN A O 1
ATOM 669 N N . ASP A 1 85 ? 29.562 2.718 -42.080 1.00 56.16 85 ASP A N 1
ATOM 670 C CA . ASP A 1 85 ? 29.108 1.530 -42.828 1.00 56.16 85 ASP A CA 1
ATOM 671 C C . ASP A 1 85 ? 29.015 1.751 -44.354 1.00 56.16 85 ASP A C 1
ATOM 673 O O . ASP A 1 85 ? 29.081 0.801 -45.129 1.00 56.16 85 ASP A O 1
ATOM 677 N N . SER A 1 86 ? 28.923 3.009 -44.809 1.00 52.72 86 SER A N 1
ATOM 678 C CA . SER A 1 86 ? 28.947 3.365 -46.243 1.00 52.72 86 SER A CA 1
ATOM 679 C C . SER A 1 86 ? 30.287 3.018 -46.921 1.00 52.72 86 SER A C 1
ATOM 681 O O . SER A 1 86 ? 30.354 2.944 -48.146 1.00 52.72 86 SER A O 1
ATOM 683 N N . SER A 1 87 ? 31.345 2.787 -46.134 1.00 53.19 87 SER A N 1
ATOM 684 C CA . SER A 1 87 ? 32.614 2.192 -46.564 1.00 53.19 87 SER A CA 1
ATOM 685 C C . SER A 1 87 ? 32.559 0.680 -46.309 1.00 53.19 87 SER A C 1
ATOM 687 O O . SER A 1 87 ? 32.982 0.205 -45.260 1.00 53.19 87 SER A O 1
ATOM 689 N N . ALA A 1 88 ? 31.977 -0.062 -47.253 1.00 51.09 88 ALA A N 1
ATOM 690 C CA . ALA A 1 88 ? 31.630 -1.487 -47.190 1.00 51.09 88 ALA A CA 1
ATOM 691 C C . ALA A 1 88 ? 32.687 -2.419 -46.544 1.00 51.09 88 ALA A C 1
ATOM 693 O O . ALA A 1 88 ? 33.531 -2.997 -47.228 1.00 51.09 88 ALA A O 1
ATOM 694 N N . SER A 1 89 ? 32.596 -2.641 -45.229 1.00 59.28 89 SER A N 1
ATOM 695 C CA . SER A 1 89 ? 33.334 -3.695 -44.525 1.00 59.28 89 SER A CA 1
ATOM 696 C C . SER A 1 89 ? 32.381 -4.501 -43.641 1.00 59.28 89 SER A C 1
ATOM 698 O O . SER A 1 89 ? 31.510 -3.951 -42.975 1.00 59.28 89 SER A O 1
ATOM 700 N N . SER A 1 90 ? 32.537 -5.824 -43.597 1.00 61.53 90 SER A N 1
ATOM 701 C CA . SER A 1 90 ? 31.668 -6.723 -42.818 1.00 61.53 90 SER A CA 1
ATOM 702 C C . SER A 1 90 ? 31.646 -6.387 -41.316 1.00 61.53 90 SER A C 1
ATOM 704 O O . SER A 1 90 ? 30.690 -6.710 -40.616 1.00 61.53 90 SER A O 1
ATOM 706 N N . ALA A 1 91 ? 32.691 -5.716 -40.818 1.00 63.50 91 ALA A N 1
ATOM 707 C CA . ALA A 1 91 ? 32.845 -5.326 -39.421 1.00 63.50 91 ALA A CA 1
ATOM 708 C C . ALA A 1 91 ? 31.899 -4.186 -38.993 1.00 63.50 91 ALA A C 1
ATOM 710 O O . ALA A 1 91 ? 31.380 -4.217 -37.876 1.00 63.50 91 ALA A O 1
ATOM 711 N N . SER A 1 92 ? 31.627 -3.204 -39.861 1.00 63.38 92 SER A N 1
ATOM 712 C CA . SER A 1 92 ? 30.763 -2.060 -39.529 1.00 63.38 92 SER A CA 1
ATOM 713 C C . SER A 1 92 ? 29.281 -2.453 -39.453 1.00 63.38 92 SER A C 1
ATOM 715 O O . SER A 1 92 ? 28.578 -2.042 -38.527 1.00 63.38 92 SER A O 1
ATOM 717 N N . SER A 1 93 ? 28.841 -3.364 -40.326 1.00 68.31 93 SER A N 1
ATOM 718 C CA . SER A 1 93 ? 27.459 -3.868 -40.354 1.00 68.31 93 SER A CA 1
ATOM 719 C C . SER A 1 93 ? 27.126 -4.766 -39.160 1.00 68.31 93 SER A C 1
ATOM 721 O O . SER A 1 93 ? 25.982 -4.811 -38.693 1.00 68.31 93 SER A O 1
ATOM 723 N N . VAL A 1 94 ? 28.142 -5.458 -38.642 1.00 76.12 94 VAL A N 1
ATOM 724 C CA . VAL A 1 94 ? 28.074 -6.245 -37.410 1.00 76.12 94 VAL A CA 1
ATOM 725 C C . VAL A 1 94 ? 28.030 -5.323 -36.186 1.00 76.12 94 VAL A C 1
ATOM 727 O O . VAL A 1 94 ? 27.186 -5.513 -35.311 1.00 76.12 94 VAL A O 1
ATOM 730 N N . ALA A 1 95 ? 28.853 -4.269 -36.146 1.00 75.69 95 ALA A N 1
ATOM 731 C CA . ALA A 1 95 ? 28.841 -3.283 -35.062 1.00 75.69 95 ALA A CA 1
ATOM 732 C C . ALA A 1 95 ? 27.494 -2.543 -34.938 1.00 75.69 95 ALA A C 1
ATOM 734 O O . ALA A 1 95 ? 26.988 -2.357 -33.829 1.00 75.69 95 ALA A O 1
ATOM 735 N N . SER A 1 96 ? 26.870 -2.169 -36.060 1.00 72.19 96 SER A N 1
ATOM 736 C CA . SER A 1 96 ? 25.556 -1.514 -36.061 1.00 72.19 96 SER A CA 1
ATOM 737 C C . SER A 1 96 ? 24.427 -2.440 -35.584 1.00 72.19 96 SER A C 1
ATOM 739 O O . SER A 1 96 ? 23.506 -1.984 -34.903 1.00 72.19 96 SER A O 1
ATOM 741 N N . LEU A 1 97 ? 24.510 -3.749 -35.860 1.00 76.62 97 LEU A N 1
ATOM 742 C CA . LEU A 1 97 ? 23.581 -4.746 -35.316 1.00 76.62 97 LEU A CA 1
ATOM 743 C C . LEU A 1 97 ? 23.779 -4.952 -33.806 1.00 76.62 97 LEU A C 1
ATOM 745 O O . LEU A 1 97 ? 22.805 -4.916 -33.055 1.00 76.62 97 LEU A O 1
ATOM 749 N N . PHE A 1 98 ? 25.027 -5.101 -33.349 1.00 83.44 98 PHE A N 1
ATOM 750 C CA . PHE A 1 98 ? 25.342 -5.209 -31.920 1.00 83.44 98 PHE A CA 1
ATOM 751 C C . PHE A 1 98 ? 24.837 -3.999 -31.129 1.00 83.44 98 PHE A C 1
ATOM 753 O O . PHE A 1 98 ? 24.243 -4.169 -30.066 1.00 83.44 98 PHE A O 1
ATOM 760 N N . MET A 1 99 ? 24.998 -2.782 -31.658 1.00 81.69 99 MET A N 1
ATOM 761 C CA . MET A 1 99 ? 24.500 -1.566 -31.007 1.00 81.69 99 MET A CA 1
ATOM 762 C C . MET A 1 99 ? 22.975 -1.488 -30.935 1.00 81.69 99 MET A C 1
ATOM 764 O O . MET A 1 99 ? 22.447 -0.945 -29.961 1.00 81.69 99 MET A O 1
ATOM 768 N N . ALA A 1 100 ? 22.259 -2.035 -31.919 1.00 78.38 100 ALA A N 1
ATOM 769 C CA . ALA A 1 100 ? 20.802 -2.132 -31.874 1.00 78.38 100 ALA A CA 1
ATOM 770 C C . ALA A 1 100 ? 20.347 -3.105 -30.773 1.00 78.38 100 ALA A C 1
ATOM 772 O O . ALA A 1 100 ? 19.505 -2.746 -29.950 1.00 78.38 100 ALA A O 1
ATOM 773 N N . VAL A 1 101 ? 20.970 -4.288 -30.692 1.00 81.94 101 VAL A N 1
ATOM 774 C CA . VAL A 1 101 ? 20.699 -5.285 -29.638 1.00 81.94 101 VAL A CA 1
ATOM 775 C C . VAL A 1 101 ? 21.035 -4.727 -28.255 1.00 81.94 101 VAL A C 1
ATOM 777 O O . VAL A 1 101 ? 20.230 -4.841 -27.335 1.00 81.94 101 VAL A O 1
ATOM 780 N N . TYR A 1 102 ? 22.182 -4.060 -28.112 1.00 84.69 102 TYR A N 1
ATOM 781 C CA . TYR A 1 102 ? 22.572 -3.386 -26.875 1.00 84.69 102 TYR A CA 1
ATOM 782 C C . TYR A 1 102 ? 21.565 -2.303 -26.480 1.00 84.69 102 TYR A C 1
ATOM 784 O O . TYR A 1 102 ? 21.146 -2.220 -25.326 1.00 84.69 102 TYR A O 1
ATOM 792 N N . SER A 1 103 ? 21.147 -1.472 -27.438 1.00 81.50 103 SER A N 1
ATOM 793 C CA . SER A 1 103 ? 20.181 -0.401 -27.189 1.00 81.50 103 SER A CA 1
ATOM 794 C C . SER A 1 103 ? 18.838 -0.955 -26.730 1.00 81.50 103 SER A C 1
ATOM 796 O O . SER A 1 103 ? 18.267 -0.391 -25.803 1.00 81.50 103 SER A O 1
ATOM 798 N N . TYR A 1 104 ? 18.377 -2.057 -27.326 1.00 82.12 104 TYR A N 1
ATOM 799 C CA . TYR A 1 104 ? 17.173 -2.778 -26.918 1.00 82.12 104 TYR A CA 1
ATOM 800 C C . TYR A 1 104 ? 17.310 -3.372 -25.513 1.00 82.12 104 TYR A C 1
ATOM 802 O O . TYR A 1 104 ? 16.511 -3.053 -24.638 1.00 82.12 104 TYR A O 1
ATOM 810 N N . ALA A 1 105 ? 18.367 -4.148 -25.262 1.00 84.12 105 ALA A N 1
ATOM 811 C CA . ALA A 1 105 ? 18.580 -4.835 -23.988 1.00 84.12 105 ALA A CA 1
ATOM 812 C C . ALA A 1 105 ? 18.785 -3.879 -22.799 1.00 84.12 105 ALA A C 1
ATOM 814 O O . ALA A 1 105 ? 18.489 -4.228 -21.661 1.00 84.12 105 ALA A O 1
ATOM 815 N N . THR A 1 106 ? 19.291 -2.669 -23.052 1.00 84.06 106 THR A N 1
ATOM 816 C CA . THR A 1 106 ? 19.532 -1.649 -22.016 1.00 84.06 106 THR A CA 1
ATOM 817 C C . THR A 1 106 ? 18.419 -0.607 -21.907 1.00 84.06 106 THR A C 1
ATOM 819 O O . THR A 1 106 ? 18.566 0.365 -21.166 1.00 84.06 106 THR A O 1
ATOM 822 N N . THR A 1 107 ? 17.323 -0.752 -22.654 1.00 83.06 107 THR A N 1
ATOM 823 C CA . THR A 1 107 ? 16.137 0.099 -22.513 1.00 83.06 107 THR A CA 1
ATOM 824 C C . THR A 1 107 ? 15.107 -0.652 -21.677 1.00 83.06 107 THR A C 1
ATOM 826 O O . THR A 1 107 ? 14.313 -1.428 -22.197 1.00 83.06 107 THR A O 1
ATOM 829 N N . ALA A 1 108 ? 15.128 -0.410 -20.369 1.00 82.81 108 ALA A N 1
ATOM 830 C CA . ALA A 1 108 ? 14.148 -0.936 -19.429 1.00 82.81 108 ALA A CA 1
ATOM 831 C C . ALA A 1 108 ? 13.806 0.135 -18.388 1.00 82.81 108 ALA A C 1
ATOM 833 O O . ALA A 1 108 ? 14.690 0.860 -17.922 1.00 82.81 108 ALA A O 1
ATOM 834 N N . ALA A 1 109 ? 12.527 0.238 -18.033 1.00 80.62 109 ALA A N 1
ATOM 835 C CA . ALA A 1 109 ? 12.074 1.074 -16.929 1.00 80.62 109 ALA A CA 1
ATOM 836 C C . ALA A 1 109 ? 12.175 0.304 -15.604 1.00 80.62 109 ALA A C 1
ATOM 838 O O . ALA A 1 109 ? 11.919 -0.900 -15.560 1.00 80.62 109 ALA A O 1
ATOM 839 N N . ASP A 1 110 ? 12.510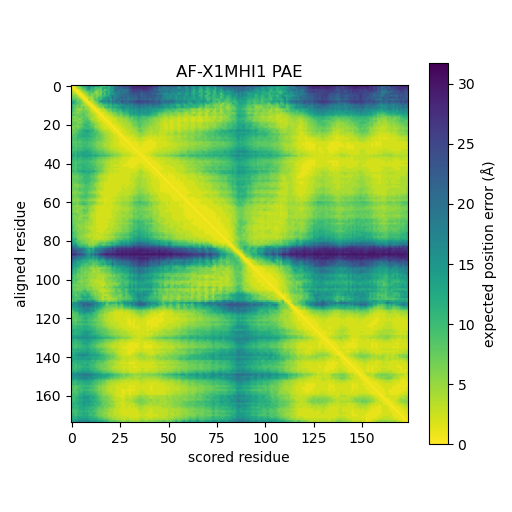 0.995 -14.510 1.00 78.81 110 ASP A N 1
ATOM 840 C CA . ASP A 1 110 ? 12.329 0.406 -13.182 1.00 78.81 110 ASP A CA 1
ATOM 841 C C . ASP A 1 110 ? 10.839 0.446 -12.820 1.00 78.81 110 ASP A C 1
ATOM 843 O O . ASP A 1 110 ? 10.223 1.512 -12.790 1.00 78.81 110 ASP A O 1
ATOM 847 N N . VAL A 1 111 ? 10.264 -0.731 -12.583 1.00 81.50 111 VAL A N 1
ATOM 848 C CA . VAL A 1 111 ? 8.841 -0.937 -12.267 1.00 81.50 111 VAL A CA 1
ATOM 849 C C . VAL A 1 111 ? 8.629 -1.439 -10.838 1.00 81.50 111 VAL A C 1
ATOM 851 O O . VAL A 1 111 ? 7.522 -1.830 -10.468 1.00 81.50 111 VAL A O 1
ATOM 854 N N . ARG A 1 112 ? 9.681 -1.459 -10.010 1.00 75.12 112 ARG A N 1
ATOM 855 C CA . ARG A 1 112 ? 9.583 -1.905 -8.617 1.00 75.12 112 ARG A CA 1
ATOM 856 C C . ARG A 1 112 ? 8.895 -0.835 -7.777 1.00 75.12 112 ARG A C 1
ATOM 858 O O . ARG A 1 112 ? 9.525 0.073 -7.247 1.00 75.12 112 ARG A O 1
ATOM 865 N N . ILE A 1 113 ? 7.576 -0.959 -7.668 1.00 67.31 113 ILE A N 1
ATOM 866 C CA . ILE A 1 113 ? 6.739 -0.145 -6.786 1.00 67.31 113 ILE A CA 1
ATOM 867 C C . ILE A 1 113 ? 6.537 -0.819 -5.422 1.00 67.31 113 ILE A C 1
ATOM 869 O O . ILE A 1 113 ? 6.793 -2.009 -5.234 1.00 67.31 113 ILE A O 1
ATOM 873 N N . TRP A 1 114 ? 6.032 -0.043 -4.467 1.00 70.50 114 TRP A N 1
ATOM 874 C CA . TRP A 1 114 ? 5.735 -0.425 -3.090 1.00 70.50 114 TRP A CA 1
ATOM 875 C C . TRP A 1 114 ? 4.483 -1.317 -2.956 1.00 70.50 114 TRP A C 1
ATOM 877 O O . TRP A 1 114 ? 3.535 -0.985 -2.242 1.00 70.50 114 TRP A O 1
ATOM 887 N N . THR A 1 115 ? 4.461 -2.476 -3.615 1.00 68.06 115 THR A N 1
ATOM 888 C CA . THR A 1 115 ? 3.370 -3.467 -3.477 1.00 68.06 115 THR A CA 1
ATOM 889 C C . THR A 1 115 ? 3.219 -4.003 -2.049 1.00 68.06 115 THR A C 1
ATOM 891 O O . THR A 1 115 ? 2.168 -4.529 -1.690 1.00 68.06 115 THR A O 1
ATOM 894 N N . THR A 1 116 ? 4.254 -3.844 -1.224 1.00 75.19 116 THR A N 1
ATOM 895 C CA . THR A 1 116 ? 4.306 -4.279 0.175 1.00 75.19 116 THR A CA 1
ATOM 896 C C . THR A 1 116 ? 3.631 -3.317 1.152 1.00 75.19 116 THR A C 1
ATOM 898 O O . THR A 1 116 ? 3.365 -3.706 2.289 1.00 75.19 116 THR A O 1
ATOM 901 N N . LEU A 1 117 ? 3.332 -2.078 0.745 1.00 86.31 117 LEU A N 1
ATOM 902 C CA . LEU A 1 117 ? 2.611 -1.137 1.603 1.00 86.31 117 LEU A CA 1
ATOM 903 C C . LEU A 1 117 ? 1.131 -1.506 1.711 1.00 86.31 117 LEU A C 1
ATOM 905 O O . LEU A 1 117 ? 0.596 -2.182 0.834 1.00 86.31 117 LEU A O 1
ATOM 909 N N . PRO A 1 118 ? 0.419 -1.055 2.754 1.00 89.38 118 PRO A N 1
ATOM 910 C CA . PRO A 1 118 ? -1.039 -1.080 2.768 1.00 89.38 118 PRO A CA 1
ATOM 911 C C . PRO A 1 118 ? -1.621 -0.073 1.765 1.00 89.38 118 PRO A C 1
ATOM 913 O O . PRO A 1 118 ? -0.937 0.837 1.299 1.00 89.38 118 PRO A O 1
ATOM 916 N N . LYS A 1 119 ? -2.885 -0.277 1.380 1.00 91.81 119 LYS A N 1
ATOM 917 C CA . LYS A 1 119 ? -3.565 0.566 0.383 1.00 91.81 119 LYS A CA 1
ATOM 918 C C . LYS A 1 119 ? -3.906 1.935 0.961 1.00 91.81 119 LYS A C 1
ATOM 920 O O . LYS A 1 119 ? -3.747 2.962 0.309 1.00 91.81 119 LYS A O 1
ATOM 925 N N . ASP A 1 120 ? -4.354 1.922 2.202 1.00 94.25 120 ASP A N 1
ATOM 926 C CA . ASP A 1 120 ? -4.572 3.087 3.029 1.00 94.25 120 ASP A CA 1
ATOM 927 C C . ASP A 1 120 ? -4.380 2.714 4.501 1.00 94.25 120 ASP A C 1
ATOM 929 O O . ASP A 1 120 ? -4.329 1.538 4.871 1.00 94.25 120 ASP A O 1
ATOM 933 N N . PHE A 1 121 ? -4.225 3.742 5.325 1.00 95.62 121 PHE A N 1
ATOM 934 C CA . PHE A 1 121 ? -4.232 3.641 6.774 1.00 95.62 121 PHE A CA 1
ATOM 935 C C . PHE A 1 121 ? -5.504 4.282 7.294 1.00 95.62 121 PHE A C 1
ATOM 937 O O . PHE A 1 121 ? -5.825 5.422 6.940 1.00 95.62 121 PHE A O 1
ATOM 944 N N . GLN A 1 122 ? -6.204 3.567 8.165 1.00 97.50 122 GLN A N 1
ATOM 945 C CA . GLN A 1 122 ? -7.427 4.047 8.786 1.00 97.50 122 GLN A CA 1
ATOM 946 C C . GLN A 1 122 ? -7.370 3.853 10.293 1.00 97.50 122 GLN A C 1
ATOM 948 O O . GLN A 1 122 ? -6.706 2.940 10.784 1.00 97.50 122 GLN A O 1
ATOM 953 N N . ILE A 1 123 ? -8.074 4.711 11.025 1.00 97.94 123 ILE A N 1
ATOM 954 C CA . ILE A 1 123 ? -8.092 4.679 12.484 1.00 97.94 123 ILE A CA 1
ATOM 955 C C . ILE A 1 123 ? -9.501 4.895 13.024 1.00 97.94 123 ILE A C 1
ATOM 957 O O . ILE A 1 123 ? -10.274 5.688 12.491 1.00 97.94 123 ILE A O 1
ATOM 961 N N . ALA A 1 124 ? -9.816 4.212 14.116 1.00 97.94 124 ALA A N 1
ATOM 962 C CA . ALA A 1 124 ? -10.947 4.521 14.977 1.00 97.94 124 ALA A CA 1
ATOM 963 C C . ALA A 1 124 ? -10.442 4.584 16.420 1.00 97.94 124 ALA A C 1
ATOM 965 O O . ALA A 1 124 ? -9.568 3.811 16.812 1.00 97.94 124 ALA A O 1
ATOM 966 N N . ARG A 1 125 ? -10.997 5.505 17.212 1.00 97.25 125 ARG A N 1
ATOM 967 C CA . ARG A 1 125 ? -10.740 5.592 18.651 1.00 97.25 125 ARG A CA 1
ATOM 968 C C . ARG A 1 125 ? -12.058 5.459 19.394 1.00 97.25 125 ARG A C 1
ATOM 970 O O . ARG A 1 125 ? -13.009 6.177 19.101 1.00 97.25 125 ARG A O 1
ATOM 977 N N . PHE A 1 126 ? -12.079 4.573 20.375 1.00 96.50 126 PHE A N 1
ATOM 978 C CA . PHE A 1 126 ? -13.247 4.283 21.195 1.00 96.50 126 PHE A CA 1
ATOM 979 C C . PHE A 1 126 ? -12.820 3.915 22.622 1.00 96.50 126 PHE A C 1
ATOM 981 O O . PHE A 1 126 ? -11.653 3.575 22.842 1.00 96.50 126 PHE A O 1
ATOM 988 N N . PRO A 1 12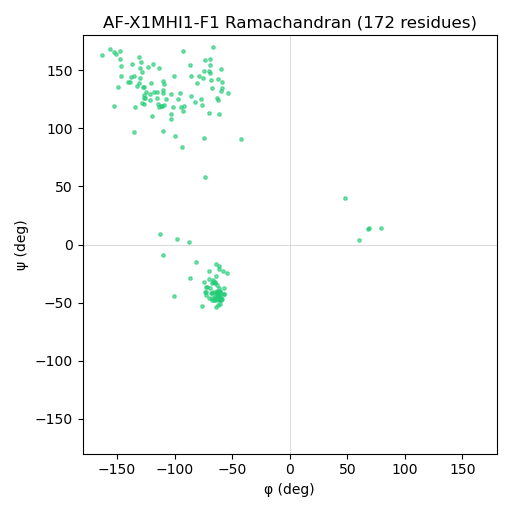7 ? -13.727 4.017 23.611 1.00 95.25 127 PRO A N 1
ATOM 989 C CA . PRO A 1 127 ? -13.486 3.494 24.951 1.00 95.25 127 PRO A CA 1
ATOM 990 C C . PRO A 1 127 ? -13.225 1.986 24.917 1.00 95.25 127 PRO A C 1
ATOM 992 O O . PRO A 1 127 ? -13.750 1.283 24.057 1.00 95.25 127 PRO A O 1
ATOM 995 N N . LYS A 1 128 ? -12.444 1.473 25.868 1.00 93.88 128 LYS A N 1
ATOM 996 C CA . LYS A 1 128 ? -12.210 0.031 25.988 1.00 93.88 128 LYS A CA 1
ATOM 997 C C . LYS A 1 128 ? -13.542 -0.717 26.224 1.00 93.88 128 LYS A C 1
ATOM 999 O O . LYS A 1 128 ? -14.279 -0.304 27.121 1.00 93.88 128 LYS A O 1
ATOM 1004 N N . PRO A 1 129 ? -13.825 -1.817 25.494 1.00 94.75 129 PRO A N 1
ATOM 1005 C CA . PRO A 1 129 ? -15.016 -2.633 25.727 1.00 94.75 129 PRO A CA 1
ATOM 1006 C C . PRO A 1 129 ? -15.055 -3.190 27.152 1.00 94.75 129 PRO A C 1
ATOM 1008 O O . PRO A 1 129 ? -14.059 -3.743 27.631 1.00 94.75 129 PRO A O 1
ATOM 1011 N N . LYS A 1 130 ? -16.210 -3.104 27.822 1.00 92.88 130 LYS A N 1
ATOM 1012 C CA . LYS A 1 130 ? -16.360 -3.563 29.218 1.00 92.88 130 LYS A CA 1
ATOM 1013 C C . LYS A 1 130 ? -16.140 -5.064 29.385 1.00 92.88 130 LYS A C 1
ATOM 1015 O O . LYS A 1 130 ? -15.616 -5.503 30.403 1.00 92.88 130 LYS A O 1
ATOM 1020 N N . ASN A 1 131 ? -16.540 -5.845 28.387 1.00 93.12 131 ASN A N 1
ATOM 1021 C CA . ASN A 1 131 ? -16.401 -7.302 28.359 1.00 93.12 131 ASN A CA 1
ATOM 1022 C C . ASN A 1 131 ? -15.045 -7.774 27.796 1.00 93.12 131 ASN A C 1
ATOM 1024 O O . ASN A 1 131 ? -14.847 -8.977 27.644 1.00 93.12 131 ASN A O 1
ATOM 1028 N N . GLY A 1 132 ? -14.136 -6.851 27.449 1.00 94.44 132 GLY A N 1
ATOM 1029 C CA . GLY A 1 132 ? -12.850 -7.175 26.828 1.00 94.44 132 GLY A CA 1
ATOM 1030 C C . GLY A 1 132 ? -12.957 -7.738 25.408 1.00 94.44 132 GLY A C 1
ATOM 1031 O O . GLY A 1 132 ? -11.972 -8.261 24.902 1.00 94.44 132 GLY A O 1
ATOM 1032 N N . LYS A 1 133 ? -14.118 -7.643 24.750 1.00 95.88 133 LYS A N 1
ATOM 1033 C CA . LYS A 1 133 ? -14.343 -8.159 23.395 1.00 95.88 133 LYS A CA 1
ATOM 1034 C C . LYS A 1 133 ? -14.622 -7.015 22.436 1.00 95.88 133 LYS A C 1
ATOM 1036 O O . LYS A 1 133 ? -15.516 -6.206 22.664 1.00 95.88 133 LYS A O 1
ATOM 1041 N N . LEU A 1 134 ? -13.859 -6.962 21.354 1.00 97.19 134 LEU A N 1
ATOM 1042 C CA . LEU A 1 134 ? -14.049 -6.019 20.263 1.00 97.19 134 LEU A CA 1
ATOM 1043 C C . LEU A 1 134 ? -14.573 -6.773 19.047 1.00 97.19 134 LEU A C 1
ATOM 1045 O O . LEU A 1 134 ? -13.891 -7.653 18.529 1.00 97.19 134 LEU A O 1
ATOM 1049 N N . LYS A 1 135 ? -15.755 -6.403 18.562 1.00 97.56 135 LYS A N 1
ATOM 1050 C CA . LYS A 1 135 ? -16.299 -6.951 17.322 1.00 97.56 135 LYS A CA 1
ATOM 1051 C C . LYS A 1 135 ? -16.006 -5.987 16.180 1.00 97.56 135 LYS A C 1
ATOM 1053 O O . LYS A 1 135 ? -16.345 -4.810 16.250 1.00 97.56 135 LYS A O 1
ATOM 1058 N N . VAL A 1 136 ? -15.360 -6.481 15.132 1.00 97.81 136 VAL A N 1
ATOM 1059 C CA . VAL A 1 136 ? -15.007 -5.705 13.941 1.00 97.81 136 VAL A CA 1
ATOM 1060 C C . VAL A 1 136 ? -15.768 -6.268 12.751 1.00 97.81 136 VAL A C 1
ATOM 1062 O O . VAL A 1 136 ? -15.782 -7.476 12.531 1.00 97.81 136 VAL A O 1
ATOM 1065 N N . SER A 1 137 ? -16.415 -5.403 11.975 1.00 96.12 137 SER A N 1
ATOM 1066 C CA . SER A 1 137 ? -17.149 -5.788 10.771 1.00 96.12 137 SER A CA 1
ATOM 1067 C C . SER A 1 137 ? -16.696 -4.971 9.561 1.00 96.12 137 SER A C 1
ATOM 1069 O O . SER A 1 137 ? -16.776 -3.737 9.562 1.00 96.12 137 SER A O 1
ATOM 1071 N N . PRO A 1 138 ? -16.199 -5.636 8.509 1.00 95.75 138 PRO A N 1
ATOM 1072 C CA . PRO A 1 138 ? -16.088 -5.025 7.199 1.00 95.75 138 PRO A CA 1
ATOM 1073 C C . PRO A 1 138 ? -17.475 -4.943 6.531 1.00 95.75 138 PRO A C 1
ATOM 1075 O O . PRO A 1 138 ? -18.279 -5.869 6.668 1.00 95.75 138 PRO A O 1
ATOM 1078 N N . PRO A 1 139 ? -17.782 -3.874 5.776 1.00 92.38 139 PRO A N 1
ATOM 1079 C CA . PRO A 1 139 ? -19.029 -3.757 5.029 1.00 92.38 139 PRO A CA 1
ATOM 1080 C C . PRO A 1 139 ? -19.268 -4.954 4.104 1.00 92.38 139 PRO A C 1
ATOM 1082 O O . PRO A 1 139 ? -18.391 -5.337 3.330 1.00 92.38 139 PRO A O 1
ATOM 1085 N N . GLY A 1 140 ? -20.469 -5.532 4.178 1.00 89.88 140 GLY A N 1
ATOM 1086 C CA . GLY A 1 140 ? -20.863 -6.670 3.342 1.00 89.88 140 GLY A CA 1
ATOM 1087 C C . GLY A 1 140 ? -20.139 -7.981 3.664 1.00 89.88 140 GLY A C 1
ATOM 1088 O O . GLY A 1 140 ? -20.185 -8.895 2.851 1.00 89.88 140 GLY A O 1
ATOM 1089 N N . SER A 1 141 ? -19.464 -8.075 4.814 1.00 90.12 141 SER A N 1
ATOM 1090 C CA . SER A 1 141 ? -18.711 -9.264 5.232 1.00 90.12 141 SER A CA 1
ATOM 1091 C C . SER A 1 141 ? -19.047 -9.666 6.662 1.00 90.12 141 SER A C 1
ATOM 1093 O O . SER A 1 141 ? -19.580 -8.872 7.438 1.00 90.12 141 SER A O 1
ATOM 1095 N N . ALA A 1 142 ? -18.730 -10.911 7.016 1.00 91.44 142 ALA A N 1
ATOM 1096 C CA . ALA A 1 142 ? -18.919 -11.398 8.375 1.00 91.44 142 ALA A CA 1
ATOM 1097 C C . ALA A 1 142 ? -18.057 -10.606 9.373 1.00 91.44 142 ALA A C 1
ATOM 1099 O O . ALA A 1 142 ? -16.917 -10.233 9.089 1.00 91.44 142 ALA A O 1
ATOM 1100 N N . SER A 1 143 ? -18.611 -10.365 10.561 1.00 94.81 143 SER A N 1
ATOM 1101 C CA . SER A 1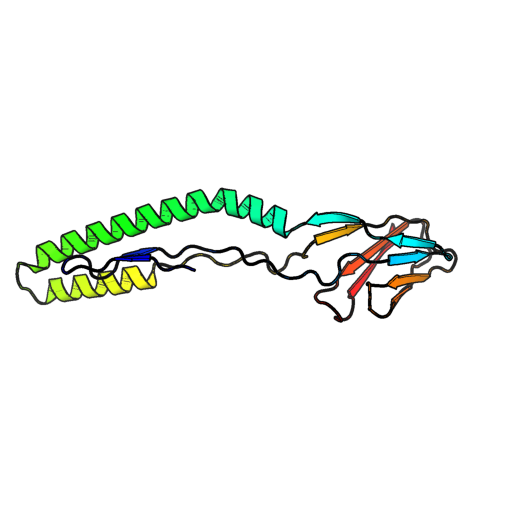 143 ? -17.859 -9.786 11.670 1.00 94.81 143 SER A CA 1
ATOM 1102 C C . SER A 1 143 ? -16.918 -10.810 12.295 1.00 94.81 143 SER A C 1
ATOM 1104 O O . SER A 1 143 ? -17.265 -11.986 12.388 1.00 94.81 143 SER A O 1
ATOM 1106 N N . PHE A 1 144 ? -15.797 -10.340 12.826 1.00 95.25 144 PHE A N 1
ATOM 1107 C CA . PHE A 1 144 ? -14.857 -11.127 13.616 1.00 95.25 144 PHE A CA 1
ATOM 1108 C C . PHE A 1 144 ? -14.647 -10.485 14.990 1.00 95.25 144 PHE A C 1
ATOM 1110 O O . PHE A 1 144 ? -14.824 -9.278 15.162 1.00 95.25 144 PHE A O 1
ATOM 1117 N N . GLU A 1 145 ? -14.313 -11.306 15.983 1.00 96.75 145 GLU A N 1
ATOM 1118 C CA . GLU A 1 145 ? -14.142 -10.882 17.374 1.00 96.75 145 GLU A CA 1
ATOM 1119 C C . GLU A 1 145 ? -12.663 -10.916 17.771 1.00 96.75 145 GLU A C 1
ATOM 1121 O O . GLU A 1 145 ? -11.936 -11.852 17.443 1.00 96.75 145 GLU A O 1
ATOM 1126 N N . ILE A 1 146 ? -12.227 -9.887 18.492 1.00 97.25 146 ILE A N 1
ATOM 1127 C CA . ILE A 1 146 ? -10.868 -9.718 18.995 1.00 97.25 146 ILE A CA 1
ATOM 1128 C C . ILE A 1 146 ? -10.937 -9.610 20.517 1.00 97.25 146 ILE A C 1
ATOM 1130 O O . ILE A 1 146 ? -11.615 -8.735 21.062 1.00 97.25 146 ILE A O 1
ATOM 1134 N N . ASN A 1 147 ? -10.199 -10.478 21.206 1.00 96.94 147 ASN A N 1
ATOM 1135 C CA . ASN A 1 147 ? -10.073 -10.430 22.659 1.00 96.94 147 ASN A CA 1
ATOM 1136 C C . ASN A 1 147 ? -9.014 -9.397 23.061 1.00 96.94 147 ASN A C 1
ATOM 1138 O O . ASN A 1 147 ? -7.852 -9.497 22.673 1.00 96.94 147 ASN A O 1
ATOM 1142 N N . ILE A 1 148 ? -9.416 -8.419 23.868 1.00 96.12 148 ILE A N 1
ATOM 1143 C CA . ILE A 1 148 ? -8.545 -7.400 24.449 1.00 96.12 148 ILE A CA 1
ATOM 1144 C C . ILE A 1 148 ? -8.251 -7.797 25.903 1.00 96.12 148 ILE A C 1
ATOM 1146 O O . ILE A 1 148 ? -9.177 -7.856 26.717 1.00 96.12 148 ILE A O 1
ATOM 1150 N N . PRO A 1 149 ? -6.981 -8.044 26.269 1.00 93.69 149 PRO A N 1
ATOM 1151 C CA . PRO A 1 149 ? -6.621 -8.456 27.623 1.00 93.69 149 PRO A CA 1
ATOM 1152 C C . PRO A 1 149 ? -6.876 -7.349 28.664 1.00 93.69 149 PRO A C 1
ATOM 1154 O O . PRO A 1 149 ? -7.159 -6.186 28.350 1.00 93.69 149 PRO A O 1
ATOM 1157 N N . GLY A 1 150 ? -6.768 -7.701 29.947 1.00 92.25 150 GLY A N 1
ATOM 1158 C CA . GLY A 1 150 ? -6.775 -6.733 31.047 1.00 92.25 150 GLY A CA 1
ATOM 1159 C C . GLY A 1 150 ? -5.592 -5.767 30.921 1.00 92.25 150 GLY A C 1
ATOM 1160 O O . GLY A 1 150 ? -4.445 -6.175 31.037 1.00 92.25 150 GLY A O 1
ATOM 1161 N N . CYS A 1 151 ? -5.873 -4.496 30.647 1.00 92.38 151 CYS A N 1
ATOM 1162 C CA . CYS A 1 151 ? -4.894 -3.438 30.384 1.00 92.38 151 CYS A CA 1
ATOM 1163 C C . CYS A 1 151 ? -5.559 -2.060 30.521 1.00 92.38 151 CYS A C 1
ATOM 1165 O O . CYS A 1 151 ? -6.794 -1.971 30.467 1.00 92.38 151 CYS A O 1
ATOM 1167 N N . ASN A 1 152 ? -4.744 -1.012 30.652 1.00 92.00 152 ASN A N 1
ATOM 1168 C CA . ASN A 1 152 ? -5.210 0.375 30.660 1.00 92.00 152 ASN A CA 1
ATOM 1169 C C . ASN A 1 152 ? -5.556 0.833 29.241 1.00 92.00 152 ASN A C 1
ATOM 1171 O O . ASN A 1 152 ? -6.680 1.265 28.994 1.00 92.00 152 ASN A O 1
ATOM 1175 N N . ASN A 1 153 ? -4.617 0.671 28.303 1.00 95.31 153 ASN A N 1
ATOM 1176 C CA . ASN A 1 153 ? -4.812 0.998 26.898 1.00 95.31 153 ASN A CA 1
ATOM 1177 C C . ASN A 1 153 ? -4.405 -0.175 25.996 1.00 95.31 153 ASN A C 1
ATOM 1179 O O . ASN A 1 153 ? -3.633 -1.061 26.375 1.00 95.31 153 ASN A O 1
ATOM 1183 N N . ALA A 1 154 ? -4.955 -0.189 24.784 1.00 96.56 154 ALA A N 1
ATOM 1184 C CA . ALA A 1 154 ? -4.580 -1.136 23.745 1.00 96.56 154 ALA A CA 1
ATOM 1185 C C . ALA A 1 154 ? -4.677 -0.486 22.362 1.00 96.56 154 ALA A C 1
ATOM 1187 O O . ALA A 1 154 ? -5.577 0.316 22.105 1.00 96.56 154 ALA A O 1
ATOM 1188 N N . MET A 1 155 ? -3.771 -0.871 21.467 1.00 97.44 155 MET A N 1
ATOM 1189 C CA . MET A 1 155 ? -3.860 -0.640 20.033 1.00 97.44 155 MET A CA 1
ATOM 1190 C C . MET A 1 155 ? -4.165 -1.971 19.353 1.00 97.44 155 MET A C 1
ATOM 1192 O O . MET A 1 155 ? -3.451 -2.952 19.547 1.00 97.44 155 MET A O 1
ATOM 1196 N N . VAL A 1 156 ? -5.234 -2.002 18.563 1.00 97.50 156 VAL A N 1
ATOM 1197 C CA . VAL A 1 156 ? -5.599 -3.169 17.760 1.00 97.50 156 VAL A CA 1
ATOM 1198 C C . VAL A 1 156 ? -5.207 -2.878 16.320 1.00 97.50 156 VAL A C 1
ATOM 1200 O O . VAL A 1 156 ? -5.816 -2.033 15.663 1.00 97.50 156 VAL A O 1
ATOM 1203 N N . TYR A 1 157 ? -4.164 -3.547 15.845 1.00 97.38 157 TYR A N 1
ATOM 1204 C CA . TYR A 1 157 ? -3.748 -3.488 14.453 1.00 97.38 157 TYR A CA 1
ATOM 1205 C C . TYR A 1 157 ? -4.546 -4.517 13.657 1.00 97.38 157 TYR A C 1
ATOM 1207 O O . TYR A 1 157 ? -4.590 -5.682 14.037 1.00 97.38 157 TYR A O 1
ATOM 1215 N N . VAL A 1 158 ? -5.181 -4.096 12.563 1.00 96.81 158 VAL A N 1
ATOM 1216 C CA . VAL A 1 158 ? -5.946 -4.973 11.668 1.00 96.81 158 VAL A CA 1
ATOM 1217 C C . VAL A 1 158 ? -5.433 -4.785 10.249 1.00 96.81 158 VAL A C 1
ATOM 1219 O O . VAL A 1 158 ? -5.357 -3.664 9.746 1.00 96.81 158 VAL A O 1
ATOM 1222 N N . ARG A 1 159 ? -5.112 -5.893 9.586 1.00 95.38 159 ARG A N 1
ATOM 1223 C CA . ARG A 1 159 ? -4.648 -5.945 8.204 1.00 95.38 159 ARG A CA 1
ATOM 1224 C C . ARG A 1 159 ? -5.530 -6.888 7.399 1.00 95.38 159 ARG A C 1
ATOM 1226 O O . ARG A 1 159 ? -5.669 -8.060 7.735 1.00 95.38 159 ARG A O 1
ATOM 1233 N N . ILE A 1 160 ? -6.070 -6.377 6.297 1.00 94.12 160 ILE A N 1
ATOM 1234 C CA . ILE A 1 160 ? -6.858 -7.146 5.333 1.00 94.12 160 ILE A CA 1
ATOM 1235 C C . ILE A 1 160 ? -6.264 -6.901 3.948 1.00 94.12 160 ILE A C 1
ATOM 1237 O O . ILE A 1 160 ? -6.138 -5.756 3.514 1.00 94.12 160 ILE A O 1
ATOM 1241 N N . THR A 1 161 ? -5.846 -7.969 3.273 1.00 90.12 161 THR A N 1
ATOM 1242 C CA . THR A 1 161 ? -5.100 -7.884 2.008 1.00 90.12 161 THR A CA 1
ATOM 1243 C C . THR A 1 161 ? -5.997 -7.781 0.778 1.00 90.12 161 THR A C 1
ATOM 1245 O O . THR A 1 161 ? -5.590 -7.162 -0.202 1.00 90.12 161 THR A O 1
ATOM 1248 N N . ALA A 1 162 ? -7.205 -8.344 0.827 1.00 90.25 162 ALA A N 1
ATOM 1249 C CA . ALA A 1 162 ? -8.193 -8.303 -0.247 1.00 90.25 162 ALA A CA 1
ATOM 1250 C C . ALA A 1 162 ? -9.621 -8.422 0.310 1.00 90.25 162 ALA A C 1
ATOM 1252 O O . ALA A 1 162 ? -9.822 -8.792 1.468 1.00 90.25 162 ALA A O 1
ATOM 1253 N N . ASN A 1 163 ? -10.620 -8.114 -0.517 1.00 90.56 163 ASN A N 1
ATOM 1254 C CA . ASN A 1 163 ? -12.018 -8.365 -0.172 1.00 90.56 163 ASN A CA 1
ATOM 1255 C C . ASN A 1 163 ? -12.225 -9.872 0.089 1.00 90.56 163 ASN A C 1
ATOM 1257 O O . ASN A 1 163 ? -11.640 -10.701 -0.604 1.00 90.56 163 ASN A O 1
ATOM 1261 N N . GLN A 1 164 ? -13.015 -10.214 1.107 1.00 88.31 164 GLN A N 1
ATOM 1262 C CA . GLN A 1 164 ? -13.247 -11.575 1.616 1.00 88.31 164 GLN A CA 1
ATOM 1263 C C . GLN A 1 164 ? -12.002 -12.328 2.124 1.00 88.31 164 GLN A C 1
ATO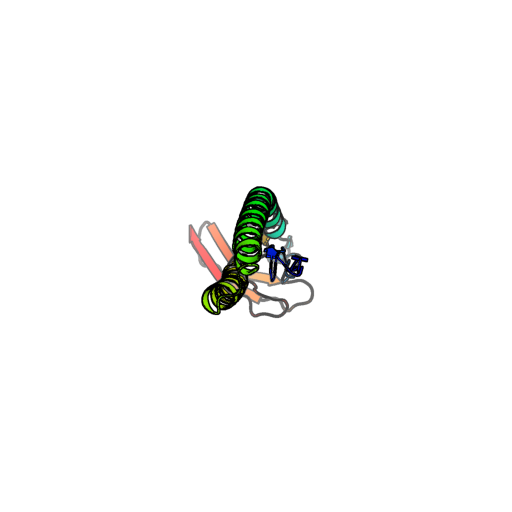M 1265 O O . GLN A 1 164 ? -12.118 -13.485 2.521 1.00 88.31 164 GLN A O 1
ATOM 1270 N N . ALA A 1 165 ? -10.819 -11.704 2.153 1.00 90.25 165 ALA A N 1
ATOM 1271 C CA . ALA A 1 165 ? -9.640 -12.319 2.751 1.00 90.25 165 ALA A CA 1
ATOM 1272 C C . ALA A 1 165 ? -9.775 -12.398 4.276 1.00 90.25 165 ALA A C 1
ATOM 1274 O O . ALA A 1 165 ? -10.375 -11.520 4.904 1.00 90.25 165 ALA A O 1
ATOM 1275 N N . GLU A 1 166 ? -9.159 -13.421 4.866 1.00 91.69 166 GLU A N 1
ATOM 1276 C CA . GLU A 1 166 ? -9.100 -13.569 6.316 1.00 91.69 166 GLU A CA 1
ATOM 1277 C C . GLU A 1 166 ? -8.342 -12.382 6.948 1.00 91.69 166 GLU A C 1
ATOM 1279 O O . GLU A 1 166 ? -7.205 -12.091 6.551 1.00 91.69 166 GLU A O 1
ATOM 1284 N N . PRO A 1 167 ? -8.954 -11.658 7.904 1.00 94.19 167 PRO A N 1
ATOM 1285 C CA . PRO A 1 167 ? -8.290 -10.565 8.598 1.00 94.19 167 PRO A CA 1
ATOM 1286 C C . PRO A 1 167 ? -7.157 -11.073 9.487 1.00 94.19 167 PRO A C 1
ATOM 1288 O O . PRO A 1 167 ? -7.336 -11.989 10.283 1.00 94.19 167 PRO A O 1
ATOM 1291 N N . ILE A 1 168 ? -6.008 -10.406 9.421 1.00 95.12 168 ILE A N 1
ATOM 1292 C CA . ILE A 1 168 ? -4.897 -10.621 10.348 1.00 95.12 168 ILE A CA 1
ATOM 1293 C C . ILE A 1 168 ? -4.909 -9.467 11.337 1.00 95.12 168 ILE A C 1
ATOM 1295 O O . ILE A 1 168 ? -4.951 -8.307 10.927 1.00 95.12 168 ILE A O 1
ATOM 1299 N N . PHE A 1 169 ? -4.857 -9.763 12.629 1.00 96.69 169 PHE A N 1
ATOM 1300 C CA . PHE A 1 169 ? -4.863 -8.732 13.656 1.00 96.69 169 PHE A CA 1
ATOM 1301 C C . PHE A 1 169 ? -3.862 -9.014 14.770 1.00 96.69 169 PHE A C 1
ATOM 1303 O O . PHE A 1 169 ? -3.488 -10.155 15.026 1.00 96.69 169 PHE A O 1
ATOM 1310 N N . GLU A 1 170 ? -3.447 -7.945 15.437 1.00 97.44 170 GLU A N 1
ATOM 1311 C CA . GLU A 1 170 ? -2.525 -7.969 16.565 1.00 97.44 170 GLU A CA 1
ATOM 1312 C C . GLU A 1 170 ? -3.004 -6.980 17.630 1.00 97.44 170 GLU A C 1
ATOM 1314 O O . GLU A 1 170 ? -3.472 -5.883 17.314 1.00 97.44 170 GLU A O 1
ATOM 1319 N N . VAL A 1 171 ? -2.902 -7.373 18.901 1.00 97.50 171 VAL A N 1
ATOM 1320 C CA . VAL A 1 171 ? -3.283 -6.538 20.043 1.00 97.50 171 VAL A CA 1
ATOM 1321 C C . VAL A 1 171 ? -2.027 -6.142 20.804 1.00 97.50 171 VAL A C 1
ATOM 1323 O O . VAL A 1 171 ? -1.326 -6.995 21.340 1.00 97.50 171 VAL A O 1
ATOM 1326 N N . ILE A 1 172 ? -1.773 -4.839 20.880 1.00 97.31 172 ILE A N 1
ATOM 1327 C CA . ILE A 1 172 ? -0.599 -4.255 21.529 1.00 97.31 172 ILE A CA 1
ATOM 1328 C C . ILE A 1 172 ? -1.078 -3.465 22.747 1.00 97.31 172 ILE A C 1
ATOM 1330 O O . ILE A 1 172 ? -1.850 -2.519 22.610 1.00 97.31 172 ILE A O 1
ATOM 1334 N N . THR A 1 173 ? -0.645 -3.841 23.946 1.00 96.06 173 THR A N 1
ATOM 1335 C CA . THR A 1 173 ? -1.063 -3.208 25.211 1.00 96.06 173 THR A CA 1
ATOM 1336 C C . THR A 1 173 ? -0.023 -2.223 25.730 1.00 96.06 173 THR A C 1
ATOM 1338 O O . THR A 1 173 ? 1.170 -2.500 25.611 1.00 96.06 173 THR A O 1
ATOM 1341 N N . PHE A 1 174 ? -0.464 -1.129 26.358 1.00 93.88 174 PHE A N 1
ATOM 1342 C CA . PHE A 1 174 ? 0.406 -0.132 26.995 1.00 93.88 174 PHE A CA 1
ATOM 1343 C C . PHE A 1 174 ? -0.292 0.621 28.141 1.00 93.88 174 PHE A C 1
ATOM 1345 O O . PHE A 1 174 ? -1.547 0.596 28.233 1.00 93.88 174 PHE A O 1
#

pLDDT: mean 86.01, std 12.22, range [48.84, 98.06]

Nearest PDB structures (foldseek):
  5okc-assembly1_H  TM=3.436E-01  e=7.653E+00  Saccharomyces cerevisiae S288C

Organism: NCBI:txid412755

Secondary structure (DSSP, 8-state):
---EEEEETTEEEEEE----------S-S--EEEETTEEEE-EEEEEHHHHHHHHHHHHHHHHHHHHHHHHHHHHHHHHHHHHHTTS--HHHHHHHHHHHHHHHHT--------TTS-SEEEE---PPPTTSEEEEE-TTS--EEEEPPS-S-EEEEEE--STTPPPEEEEEE-

Sequence (174 aa):
DIPLFVTTDKVRYVGIALPELQFRDRAYQYLVAEVDGKDYKTCLVSDMDRVIQTEFSKDFKGILTRAIISATAKAIAQYALGKQDSSASSASSVASLFMAVYSYATTAADVRIWTTLPKDFQIARFPKPKNGKLKVSPPGSASFEINIPGCNNAMVYVRITANQAEPIFEVITF

Foldseek 3Di:
DDWDWDDDLQFHTFTADAEDDDADDAQFPWKWKQAPNDTWIWDFPWAVSVVQVVVCVVCRVVSVVVRVVLSVVLRVVSNVLSVVCVVPDPVSVVVSVVSRVVNVVPRDDDHDDPPVDHRTDIDTDDDQHPVQKIWMDGPPDDIDIDGHDPAPDKDKDWDDNHHVGDIDIDIGGD

Radius of gyration: 27.72 Å; Cα contacts (8 Å, |Δi|>4): 242; chains: 1; bounding box: 57×28×78 Å

Solvent-accessible surface area (backbone atoms only — not comparable to full-atom values): 10364 Å² total; per-residue (Å²): 109,68,76,49,70,52,72,48,103,42,29,77,50,31,50,37,48,45,67,70,93,81,86,78,84,66,41,60,98,44,43,34,39,41,40,91,92,42,79,42,61,37,40,83,76,45,54,41,63,61,54,50,50,52,53,48,60,62,48,44,59,56,52,51,50,52,38,53,53,51,31,51,52,54,38,53,53,35,36,54,43,41,59,55,35,74,62,84,46,80,65,42,61,49,50,49,49,51,51,29,54,49,46,53,76,70,46,70,50,81,75,89,68,76,78,87,56,68,64,55,44,65,50,68,88,76,80,82,36,90,86,31,51,41,37,39,29,42,82,98,51,80,66,50,77,45,81,49,73,97,65,89,40,73,47,76,49,77,48,58,87,39,63,94,47,81,73,46,72,49,79,47,75,95